Protein AF-A0A7V9PGK8-F1 (afdb_monomer_lite)

Structure (mmCIF, N/CA/C/O backbone):
data_AF-A0A7V9PGK8-F1
#
_entry.id   AF-A0A7V9PGK8-F1
#
loop_
_atom_site.group_PDB
_atom_site.id
_atom_site.type_symbol
_atom_site.label_atom_id
_atom_site.label_alt_id
_atom_site.label_comp_id
_atom_site.label_asym_id
_atom_site.label_entity_id
_atom_site.label_seq_id
_atom_site.pdbx_PDB_ins_code
_atom_site.Cartn_x
_atom_site.Cartn_y
_atom_site.Cartn_z
_atom_site.occupancy
_atom_site.B_iso_or_equiv
_atom_site.auth_seq_id
_atom_site.auth_comp_id
_atom_site.auth_asym_id
_atom_site.auth_atom_id
_atom_site.pdbx_PDB_model_num
ATOM 1 N N . MET A 1 1 ? -28.948 2.113 -1.796 1.00 37.31 1 MET A N 1
ATOM 2 C CA . MET A 1 1 ? -28.670 3.078 -0.707 1.00 37.31 1 MET A CA 1
ATOM 3 C C . MET A 1 1 ? -27.567 4.020 -1.170 1.00 37.31 1 MET A C 1
ATOM 5 O O . MET A 1 1 ? -26.647 3.518 -1.810 1.00 37.31 1 MET A O 1
ATOM 9 N N . PRO A 1 2 ? -27.628 5.336 -0.908 1.00 39.38 2 PRO A N 1
ATOM 10 C CA . PRO A 1 2 ? -26.514 6.219 -1.234 1.00 39.38 2 PRO A CA 1
ATOM 11 C C . PRO A 1 2 ? -25.302 5.833 -0.379 1.00 39.38 2 PRO A C 1
ATOM 13 O O . PRO A 1 2 ? -25.448 5.559 0.813 1.00 39.38 2 PRO A O 1
ATOM 16 N N . ALA A 1 3 ? -24.113 5.782 -0.980 1.00 44.94 3 ALA A N 1
ATOM 17 C CA . ALA A 1 3 ? -22.879 5.541 -0.242 1.00 44.94 3 ALA A CA 1
ATOM 18 C C . ALA A 1 3 ? -22.703 6.639 0.819 1.00 44.94 3 ALA A C 1
ATOM 20 O O . ALA A 1 3 ? -22.739 7.831 0.504 1.00 44.94 3 ALA A O 1
ATOM 21 N N . SER A 1 4 ? -22.537 6.256 2.086 1.00 47.28 4 SER A N 1
ATOM 22 C CA . SER A 1 4 ? -22.242 7.214 3.150 1.00 47.28 4 SER A CA 1
ATOM 23 C C . SER A 1 4 ? -20.932 7.935 2.825 1.00 47.28 4 SER A C 1
ATOM 25 O O . SER A 1 4 ? -19.897 7.281 2.678 1.00 47.28 4 SER A O 1
ATOM 27 N N . LYS A 1 5 ? -20.956 9.268 2.723 1.00 67.19 5 LYS A N 1
ATOM 28 C CA . LYS A 1 5 ? -19.746 10.080 2.528 1.00 67.19 5 LYS A CA 1
ATOM 29 C C . LYS A 1 5 ? -18.815 9.892 3.733 1.00 67.19 5 LYS A C 1
ATOM 31 O O . LYS A 1 5 ? -19.133 10.326 4.840 1.00 67.19 5 LYS A O 1
ATOM 36 N N . GLY A 1 6 ? -17.688 9.214 3.529 1.00 66.50 6 GLY A N 1
ATOM 37 C CA . GLY A 1 6 ? -16.659 9.024 4.550 1.00 66.50 6 GLY A CA 1
ATOM 38 C C . GLY A 1 6 ? -15.739 10.240 4.645 1.00 66.50 6 GLY A C 1
ATOM 39 O O . GLY A 1 6 ? -15.362 10.812 3.631 1.00 66.50 6 GLY A O 1
ATOM 40 N N . MET A 1 7 ? -15.361 10.629 5.862 1.00 72.56 7 MET A N 1
ATOM 41 C CA . MET A 1 7 ? -14.268 11.572 6.111 1.00 72.56 7 MET A CA 1
ATOM 42 C C . MET A 1 7 ? -13.145 10.889 6.873 1.00 72.56 7 MET A C 1
ATOM 44 O O . MET A 1 7 ? -13.388 10.145 7.835 1.00 72.56 7 MET A O 1
ATOM 48 N N . ALA A 1 8 ? -11.934 11.146 6.400 1.00 65.62 8 ALA A N 1
ATOM 49 C CA . ALA A 1 8 ? -10.686 10.676 6.961 1.00 65.62 8 ALA A CA 1
ATOM 50 C C . ALA A 1 8 ? -9.908 11.867 7.511 1.00 65.62 8 ALA A C 1
ATOM 52 O O . ALA A 1 8 ? -9.959 12.948 6.929 1.00 65.62 8 ALA A O 1
ATOM 53 N N . MET A 1 9 ? -9.151 11.641 8.578 1.00 68.62 9 MET A N 1
ATOM 54 C CA . MET A 1 9 ? -8.019 12.496 8.905 1.00 68.62 9 MET A CA 1
ATOM 55 C C . MET A 1 9 ? -6.743 11.729 8.598 1.00 68.62 9 MET A C 1
ATOM 57 O O . MET A 1 9 ? -6.623 10.548 8.936 1.00 68.62 9 MET A O 1
ATOM 61 N N . PHE A 1 10 ? -5.804 12.411 7.955 1.00 62.53 10 PHE A N 1
ATOM 62 C CA . PHE A 1 10 ? -4.450 11.930 7.787 1.00 62.53 10 PHE A CA 1
ATOM 63 C C . PHE A 1 10 ? -3.566 12.606 8.835 1.00 62.53 10 PHE A C 1
ATOM 65 O O . PHE A 1 10 ? -3.340 13.809 8.765 1.00 62.53 10 PHE A O 1
ATOM 72 N N . GLU A 1 11 ? -3.061 11.837 9.793 1.00 58.53 11 GLU A N 1
ATOM 73 C CA . GLU A 1 11 ? -2.045 12.312 10.729 1.00 58.53 11 GLU A CA 1
ATOM 74 C C . GLU A 1 11 ? -0.979 11.225 10.835 1.00 58.53 11 GLU A C 1
ATOM 76 O O . GLU A 1 11 ? -1.265 10.076 11.195 1.00 58.53 11 GLU A O 1
ATOM 81 N N . CYS A 1 12 ? 0.244 11.563 10.426 1.00 49.41 12 CYS A N 1
ATOM 82 C CA . CYS A 1 12 ? 1.353 10.620 10.400 1.00 49.41 12 CYS A CA 1
ATOM 83 C C . CYS A 1 12 ? 1.591 10.073 11.814 1.00 49.41 12 CYS A C 1
ATOM 85 O O . CYS A 1 12 ? 1.761 10.839 12.756 1.00 49.41 12 CYS A O 1
ATOM 87 N N . GLY A 1 13 ? 1.578 8.747 11.971 1.00 55.12 13 GLY A N 1
ATOM 88 C CA . GLY A 1 13 ? 1.798 8.123 13.278 1.00 55.12 13 GLY A CA 1
ATOM 89 C C . GLY A 1 13 ? 0.626 8.239 14.258 1.00 55.12 13 GLY A C 1
ATOM 90 O O . GLY A 1 13 ? 0.827 7.975 15.438 1.00 55.12 13 GLY A O 1
ATOM 91 N N . SER A 1 14 ? -0.581 8.567 13.781 1.00 65.94 14 SER A N 1
ATOM 92 C CA . SER A 1 14 ? -1.772 8.778 14.615 1.00 65.94 14 SER A CA 1
ATOM 93 C C . SER A 1 14 ? -1.951 7.715 15.708 1.00 65.94 14 SER A C 1
ATOM 95 O O . SER A 1 14 ? -1.854 6.502 15.485 1.00 65.94 14 SER A O 1
ATOM 97 N N . SER A 1 15 ? -2.216 8.191 16.915 1.00 81.19 15 SER A N 1
ATOM 98 C CA . SER A 1 15 ? -2.693 7.431 18.066 1.00 81.19 15 SER A CA 1
ATOM 99 C C . SER A 1 15 ? -4.195 7.667 18.255 1.00 81.19 15 SER A C 1
ATOM 101 O O . SER A 1 15 ? -4.770 8.597 17.688 1.00 81.19 15 SER A O 1
ATOM 103 N N . MET A 1 16 ? -4.864 6.843 19.066 1.00 87.31 16 MET A N 1
ATOM 104 C CA . MET A 1 16 ? -6.288 7.064 19.350 1.00 87.31 16 MET A CA 1
ATOM 105 C C . MET A 1 16 ? -6.551 8.363 20.128 1.00 87.31 16 MET A C 1
ATOM 107 O O . MET A 1 16 ? -7.645 8.907 20.007 1.00 87.31 16 MET A O 1
ATOM 111 N N . SER A 1 17 ? -5.571 8.892 20.871 1.00 88.38 17 SER A N 1
ATOM 112 C CA . SER A 1 17 ? -5.711 10.196 21.531 1.00 88.38 17 SER A CA 1
ATOM 113 C C . SER A 1 17 ? -5.694 11.343 20.522 1.00 88.38 17 SER A C 1
ATOM 115 O O . SER A 1 17 ? -6.547 12.218 20.595 1.00 88.38 17 SER A O 1
ATOM 117 N N . GLN A 1 18 ? -4.810 11.300 19.524 1.00 87.31 18 GLN A N 1
ATOM 118 C CA . GLN A 1 18 ? -4.801 12.267 18.418 1.00 87.31 18 GLN A CA 1
ATOM 119 C C . GLN A 1 18 ? -6.101 12.225 17.606 1.00 87.31 18 GLN A C 1
ATOM 121 O O . GLN A 1 18 ? -6.703 13.261 17.328 1.00 87.31 18 GLN A O 1
ATOM 126 N N . VAL A 1 19 ? -6.595 11.017 17.306 1.00 88.31 19 VAL A N 1
ATOM 127 C CA . VAL A 1 19 ? -7.904 10.828 16.661 1.00 88.31 19 VAL A CA 1
ATOM 128 C C . VAL A 1 19 ? -9.022 11.455 17.499 1.00 88.31 19 VAL A C 1
ATOM 130 O O . VAL A 1 19 ? -9.868 12.148 16.942 1.00 88.31 19 VAL A O 1
ATOM 133 N N . ALA A 1 20 ? -9.022 11.261 18.821 1.00 89.94 20 ALA A N 1
ATOM 134 C CA . ALA A 1 20 ? -10.025 11.849 19.709 1.00 89.94 20 ALA A CA 1
ATOM 135 C C . ALA A 1 20 ? -9.960 13.387 19.734 1.00 89.94 20 ALA A C 1
ATOM 137 O O . ALA A 1 20 ? -10.999 14.035 19.616 1.00 89.94 20 ALA A O 1
ATOM 138 N N . SER A 1 21 ? -8.760 13.972 19.811 1.00 90.38 21 SER A N 1
ATOM 139 C CA . SER A 1 21 ? -8.568 15.429 19.757 1.00 90.38 21 SER A CA 1
ATOM 140 C C . SER A 1 21 ? -9.100 16.027 18.455 1.00 90.38 21 SER A C 1
ATOM 142 O O . SER A 1 21 ? -9.787 17.049 18.466 1.00 90.38 21 SER A O 1
ATOM 144 N N . ALA A 1 22 ? -8.844 15.368 17.325 1.00 89.12 22 ALA A N 1
ATOM 145 C CA . ALA A 1 22 ? -9.369 15.802 16.038 1.00 89.12 22 ALA A CA 1
ATOM 146 C C . ALA A 1 22 ? -10.892 15.669 15.939 1.00 89.12 22 ALA A C 1
ATOM 148 O O . ALA A 1 22 ? -11.554 16.562 15.419 1.00 89.12 22 ALA A O 1
ATOM 149 N N . GLU A 1 23 ? -11.469 14.580 16.451 1.00 91.31 23 GLU A N 1
ATOM 150 C CA . GLU A 1 23 ? -12.924 14.397 16.493 1.00 91.31 23 GLU 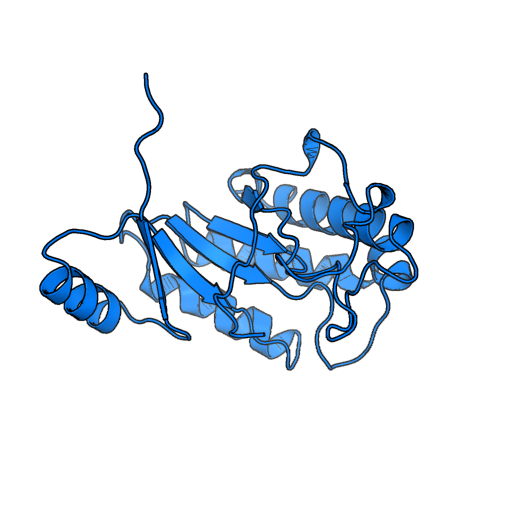A CA 1
ATOM 151 C C . GLU A 1 23 ? -13.613 15.455 17.361 1.00 91.31 23 GLU A C 1
ATOM 153 O O . GLU A 1 23 ? -14.681 15.942 16.984 1.00 91.31 23 GLU A O 1
ATOM 158 N N . GLN A 1 24 ? -12.989 15.848 18.476 1.00 93.50 24 GLN A N 1
ATOM 159 C CA . GLN A 1 24 ? -13.465 16.936 19.329 1.00 93.50 24 GLN A CA 1
ATOM 160 C C . GLN A 1 24 ? -13.444 18.274 18.587 1.00 93.50 24 GLN A C 1
ATOM 162 O O . GLN A 1 24 ? -14.449 18.979 18.584 1.00 93.50 24 GLN A O 1
ATOM 167 N N . PHE A 1 25 ? -12.333 18.601 17.922 1.00 91.38 25 PHE A N 1
ATOM 168 C CA . PHE A 1 25 ? -12.221 19.822 17.122 1.00 91.38 25 PHE A CA 1
ATOM 169 C C . PHE A 1 25 ? -13.253 19.867 15.985 1.00 91.38 25 PHE A C 1
ATOM 171 O O . PHE A 1 25 ? -13.909 20.882 15.773 1.00 91.38 25 PHE A O 1
ATOM 178 N N . LEU A 1 26 ? -13.433 18.753 15.272 1.00 91.06 26 LEU A N 1
ATOM 179 C CA . LEU A 1 26 ? -14.354 18.650 14.137 1.00 91.06 26 LEU A CA 1
ATOM 180 C C . LEU A 1 26 ? -15.828 18.529 14.553 1.00 91.06 26 LEU A C 1
ATOM 182 O O . LEU A 1 26 ? -16.703 18.541 13.685 1.00 91.06 26 LEU A O 1
ATOM 186 N N . GLY A 1 27 ? -16.111 18.326 15.844 1.00 93.25 27 GLY A N 1
ATOM 187 C CA . GLY A 1 27 ? -17.456 18.061 16.359 1.00 93.25 27 GLY A CA 1
ATOM 188 C C . GLY A 1 27 ? -18.094 16.788 15.792 1.00 93.25 27 GLY A C 1
ATOM 189 O O . GLY A 1 27 ? -19.316 16.639 15.823 1.00 93.25 27 GLY A O 1
ATOM 190 N N . ARG A 1 28 ? -17.298 15.871 15.221 1.00 90.25 28 ARG A N 1
ATOM 191 C CA . ARG A 1 28 ? -17.807 14.640 14.609 1.00 90.25 28 ARG A CA 1
ATOM 192 C C . ARG A 1 28 ? -16.787 13.516 14.593 1.00 90.25 28 ARG A C 1
ATOM 194 O O . ARG A 1 28 ? -15.591 13.716 14.416 1.00 90.25 28 ARG A O 1
ATOM 201 N N . ARG A 1 29 ? -17.322 12.301 14.672 1.00 88.88 29 ARG A N 1
ATOM 202 C CA . ARG A 1 29 ? -16.574 11.047 14.632 1.00 88.88 29 ARG A CA 1
ATOM 203 C C . ARG A 1 29 ? -15.984 10.814 13.227 1.00 88.88 29 ARG A C 1
ATOM 205 O O . ARG A 1 29 ? -16.717 10.859 12.237 1.00 88.88 29 ARG A O 1
ATOM 212 N N . LEU A 1 30 ? -14.685 10.531 13.121 1.00 89.50 30 LEU A N 1
ATOM 213 C CA . LEU A 1 30 ? -14.029 10.214 11.849 1.00 89.50 30 LEU A CA 1
ATOM 214 C C . LEU A 1 30 ? -14.507 8.853 11.340 1.00 89.50 30 LEU A C 1
ATOM 216 O O . LEU A 1 30 ? -14.862 7.973 12.107 1.00 89.50 30 LEU A O 1
ATOM 220 N N . SER A 1 31 ? -14.539 8.628 10.034 1.00 90.06 31 SER A N 1
ATOM 221 C CA . SER A 1 31 ? -14.853 7.287 9.499 1.00 90.06 31 SER A CA 1
ATOM 222 C C . SER A 1 31 ? -13.588 6.495 9.176 1.00 90.06 31 SER A C 1
ATOM 224 O O . SER A 1 31 ? -13.579 5.266 9.261 1.00 90.06 31 SER A O 1
ATOM 226 N N . HIS A 1 32 ? -12.513 7.217 8.865 1.00 90.62 32 HIS A N 1
ATOM 227 C CA . HIS A 1 32 ? -11.239 6.665 8.447 1.00 90.62 32 HIS A CA 1
ATOM 228 C C . HIS A 1 32 ? -10.085 7.296 9.235 1.00 90.62 32 HIS A C 1
ATOM 230 O O . HIS A 1 32 ? -10.160 8.465 9.617 1.00 90.62 32 HIS A O 1
ATOM 236 N N . ILE A 1 33 ? -9.016 6.528 9.429 1.00 91.56 33 ILE A N 1
ATOM 237 C CA . ILE A 1 33 ? -7.729 6.985 9.970 1.00 91.56 33 ILE A CA 1
ATOM 238 C C . ILE A 1 33 ? -6.679 6.773 8.879 1.00 91.56 33 ILE A C 1
ATOM 240 O O . ILE A 1 33 ? -6.612 5.689 8.299 1.00 91.56 33 ILE A O 1
ATOM 244 N N . GLY A 1 34 ? -5.897 7.805 8.575 1.00 90.88 34 GLY A N 1
ATOM 245 C CA . GLY A 1 34 ? -4.855 7.770 7.552 1.00 90.88 34 GLY A CA 1
ATOM 246 C C . GLY A 1 34 ? -3.445 7.626 8.127 1.00 90.88 34 GLY A C 1
ATOM 247 O O . GLY A 1 34 ? -3.127 8.251 9.135 1.00 90.88 34 GLY A O 1
ATOM 248 N N . GLY A 1 35 ? -2.583 6.863 7.449 1.00 92.06 35 GLY A N 1
ATOM 249 C CA . GLY A 1 35 ? -1.159 6.740 7.787 1.00 92.06 35 GLY A CA 1
ATOM 250 C C . GLY A 1 35 ? -0.280 6.289 6.613 1.00 92.06 35 GLY A C 1
ATOM 251 O O . GLY A 1 35 ? -0.762 6.096 5.495 1.00 92.06 35 GLY A O 1
ATOM 252 N N . PHE A 1 36 ? 1.021 6.127 6.862 1.00 94.19 36 PHE A N 1
ATOM 253 C CA . PHE A 1 36 ? 1.978 5.538 5.919 1.00 94.19 36 PHE A CA 1
ATOM 254 C C . PHE A 1 36 ? 2.759 4.420 6.599 1.00 94.19 36 PHE A C 1
ATOM 256 O O . PHE A 1 36 ? 3.111 4.523 7.777 1.00 94.19 36 PHE A O 1
ATOM 263 N N . PHE A 1 37 ? 3.070 3.378 5.837 1.00 96.00 37 PHE A N 1
ATOM 264 C CA . PHE A 1 37 ? 4.185 2.507 6.171 1.00 96.00 37 PHE A CA 1
ATOM 265 C C . PHE A 1 37 ? 5.511 3.222 5.862 1.00 96.00 37 PHE A C 1
ATOM 267 O O . PHE A 1 37 ? 5.588 3.963 4.875 1.00 96.00 37 PHE A O 1
ATOM 274 N N . PRO A 1 38 ? 6.561 3.019 6.679 1.00 95.44 38 PRO A N 1
ATOM 275 C CA . PRO A 1 38 ? 7.873 3.597 6.426 1.00 95.44 38 PRO A CA 1
ATOM 276 C C . PRO A 1 38 ? 8.455 3.146 5.086 1.00 95.44 38 PRO A C 1
ATOM 278 O O . PRO A 1 38 ? 8.306 1.996 4.685 1.00 95.44 38 PRO A O 1
ATOM 281 N N . GLN A 1 39 ? 9.193 4.038 4.429 1.00 95.19 39 GLN A N 1
ATOM 282 C CA . GLN A 1 39 ? 9.949 3.702 3.218 1.00 95.19 39 GLN A CA 1
ATOM 283 C C . GLN A 1 39 ? 11.365 3.206 3.530 1.00 95.19 39 GLN A C 1
ATOM 285 O O . GLN A 1 39 ? 12.066 2.797 2.620 1.00 95.19 39 GLN A O 1
ATOM 290 N N . ALA A 1 40 ? 11.815 3.256 4.787 1.00 95.94 40 ALA A N 1
ATOM 291 C CA . ALA A 1 40 ? 13.215 3.016 5.140 1.00 95.94 40 ALA A CA 1
ATOM 292 C C . ALA A 1 40 ? 13.687 1.585 4.826 1.00 95.94 40 ALA A C 1
ATOM 294 O O . ALA A 1 40 ? 14.715 1.405 4.180 1.00 95.94 40 ALA A O 1
ATOM 295 N N . SER A 1 41 ? 12.935 0.576 5.266 1.00 97.56 41 SER A N 1
ATOM 296 C CA . SER A 1 41 ? 13.284 -0.840 5.125 1.00 97.56 41 SER A CA 1
ATOM 297 C C . SER A 1 41 ? 12.051 -1.725 5.299 1.00 97.56 41 SER A C 1
ATOM 299 O O . SER A 1 41 ? 11.054 -1.304 5.894 1.00 97.56 41 SER A O 1
ATOM 301 N N . TRP A 1 42 ? 12.133 -2.985 4.864 1.00 97.81 42 TRP A N 1
ATOM 302 C CA . TRP A 1 42 ? 11.090 -3.974 5.157 1.00 97.81 42 TRP A CA 1
ATOM 303 C C . TRP A 1 42 ? 10.909 -4.196 6.661 1.00 97.81 42 TRP A C 1
ATOM 305 O O . TRP A 1 42 ? 9.780 -4.294 7.130 1.00 97.81 42 TRP A O 1
ATOM 315 N N . SER A 1 43 ? 11.989 -4.190 7.450 1.00 98.12 43 SER A N 1
ATOM 316 C CA . SER A 1 43 ? 11.885 -4.320 8.911 1.00 98.12 43 SER A CA 1
ATOM 317 C C . SER A 1 43 ? 11.031 -3.212 9.538 1.00 98.12 43 SER A C 1
ATOM 319 O O . SER A 1 43 ? 10.168 -3.512 10.364 1.00 98.12 43 SER A O 1
ATOM 321 N N . ALA A 1 44 ? 11.197 -1.963 9.092 1.00 97.56 44 ALA A N 1
ATOM 322 C CA . ALA A 1 44 ? 10.402 -0.828 9.556 1.00 97.56 44 ALA A CA 1
ATOM 323 C C . ALA A 1 44 ? 8.934 -0.917 9.099 1.00 97.56 44 ALA A C 1
ATOM 325 O O . ALA A 1 44 ? 8.026 -0.568 9.856 1.00 97.56 44 ALA A O 1
ATOM 326 N N . VAL A 1 45 ? 8.680 -1.420 7.884 1.00 98.12 45 VAL A N 1
ATOM 327 C CA . VAL A 1 45 ? 7.320 -1.737 7.410 1.00 98.12 45 VAL A CA 1
ATOM 328 C C . VAL A 1 45 ? 6.653 -2.745 8.347 1.00 98.12 45 VAL A C 1
ATOM 330 O O . VAL A 1 45 ? 5.546 -2.496 8.825 1.00 98.12 45 VAL A O 1
ATOM 333 N N . HIS A 1 46 ? 7.334 -3.851 8.644 1.00 98.44 46 HIS A N 1
ATOM 334 C CA . HIS A 1 46 ? 6.808 -4.926 9.482 1.00 98.44 46 HIS A CA 1
ATOM 335 C C . HIS A 1 46 ? 6.546 -4.481 10.923 1.00 98.44 46 HIS A C 1
ATOM 337 O O . HIS A 1 46 ? 5.517 -4.800 11.522 1.00 98.44 46 HIS A O 1
ATOM 343 N N . GLU A 1 47 ? 7.447 -3.680 11.487 1.00 97.56 47 GLU A N 1
ATOM 344 C CA . GLU A 1 47 ? 7.246 -3.067 12.799 1.00 97.56 47 GLU A CA 1
ATOM 345 C C . GLU A 1 47 ? 6.025 -2.142 12.820 1.00 97.56 47 GLU A C 1
ATOM 347 O O . GLU A 1 47 ? 5.160 -2.265 13.693 1.00 97.56 47 GLU A O 1
ATOM 352 N N . SER A 1 48 ? 5.894 -1.283 11.808 1.00 96.00 48 SER A N 1
ATOM 353 C CA . SER A 1 48 ? 4.744 -0.392 11.658 1.00 96.00 48 SER A CA 1
ATOM 354 C C . SER A 1 48 ? 3.421 -1.161 11.517 1.00 96.00 48 SER A C 1
ATOM 356 O O . SER A 1 48 ? 2.419 -0.771 12.123 1.00 96.00 48 SER A O 1
ATOM 358 N N . ALA A 1 49 ? 3.420 -2.290 10.796 1.00 97.06 49 ALA A N 1
ATOM 359 C CA . ALA A 1 49 ? 2.255 -3.161 10.627 1.00 97.06 49 ALA A CA 1
ATOM 360 C C . ALA A 1 49 ? 1.780 -3.783 11.943 1.00 97.06 49 ALA A C 1
ATOM 362 O O . ALA A 1 49 ? 0.591 -3.709 12.261 1.00 97.06 49 ALA A O 1
ATOM 363 N N . ARG A 1 50 ? 2.694 -4.310 12.765 1.00 97.00 50 ARG A N 1
ATOM 364 C CA . ARG A 1 50 ? 2.356 -4.811 14.112 1.00 97.00 50 ARG A CA 1
ATOM 365 C C . ARG A 1 50 ? 1.782 -3.704 15.005 1.00 97.00 50 ARG A C 1
ATOM 367 O O . ARG A 1 50 ? 0.843 -3.934 15.775 1.00 97.00 50 ARG A O 1
ATOM 374 N N . GLY A 1 51 ? 2.282 -2.479 14.841 1.00 94.69 51 GLY A N 1
ATOM 375 C CA . GLY A 1 51 ? 1.791 -1.289 15.532 1.00 94.69 51 GLY A CA 1
ATOM 376 C C . GLY A 1 51 ? 0.349 -0.892 15.194 1.00 94.69 51 GLY A C 1
ATOM 377 O O . GLY A 1 51 ? -0.236 -0.100 15.935 1.00 94.69 51 GLY A O 1
ATOM 378 N N . LEU A 1 52 ? -0.265 -1.422 14.126 1.00 94.94 52 LEU A N 1
ATOM 379 C CA . LEU A 1 52 ? -1.672 -1.148 13.784 1.00 94.94 52 LEU A CA 1
ATOM 380 C C . LEU A 1 52 ? -2.661 -1.682 14.831 1.00 94.94 52 LEU A C 1
ATOM 382 O O . LEU A 1 52 ? -3.807 -1.237 14.875 1.00 94.94 52 LEU A O 1
ATOM 386 N N . SER A 1 53 ? -2.218 -2.584 15.712 1.00 94.81 53 SER A N 1
ATOM 387 C CA . SER A 1 53 ? -3.014 -3.122 16.824 1.00 94.81 53 SER A CA 1
ATOM 388 C C . SER A 1 53 ? -3.567 -2.042 17.759 1.00 94.81 53 SER A C 1
ATOM 390 O O . SER A 1 53 ? -4.628 -2.235 18.349 1.00 94.81 53 SER A O 1
ATOM 392 N N . ARG A 1 54 ? -2.939 -0.860 17.810 1.00 92.06 54 ARG A N 1
ATOM 393 C CA . ARG A 1 54 ? -3.451 0.316 18.534 1.00 92.06 54 ARG A CA 1
ATOM 394 C C . ARG A 1 54 ? -4.817 0.816 18.048 1.00 92.06 54 ARG A C 1
ATOM 396 O O . ARG A 1 54 ? -5.489 1.545 18.768 1.00 92.06 54 ARG A O 1
ATOM 403 N N . PHE A 1 55 ? -5.227 0.440 16.836 1.00 92.19 55 PHE A N 1
ATOM 404 C CA . PHE A 1 55 ? -6.530 0.785 16.260 1.00 92.19 55 PHE A CA 1
ATOM 405 C C . PHE A 1 55 ? -7.533 -0.368 16.289 1.00 92.19 55 PHE A C 1
ATOM 407 O O . PHE A 1 55 ? -8.637 -0.240 15.741 1.00 92.19 55 PHE A O 1
ATOM 414 N N . ARG A 1 56 ? -7.164 -1.502 16.893 1.00 91.94 56 ARG A N 1
ATOM 415 C CA . ARG A 1 56 ? -8.046 -2.659 17.031 1.00 91.94 56 ARG A CA 1
ATOM 416 C C . ARG A 1 56 ? -9.348 -2.227 17.707 1.00 91.94 56 ARG A C 1
ATOM 418 O O . ARG A 1 56 ? -9.339 -1.457 18.661 1.00 91.94 56 ARG A O 1
ATOM 425 N N . ASN A 1 57 ? -10.475 -2.709 17.186 1.00 89.62 57 ASN A N 1
ATOM 426 C CA . ASN A 1 57 ? -11.826 -2.400 17.676 1.00 89.62 57 ASN A CA 1
ATOM 427 C C . ASN A 1 57 ? -12.229 -0.911 17.633 1.00 89.62 57 ASN A C 1
ATOM 429 O O . ASN A 1 57 ? -13.279 -0.550 18.154 1.00 89.62 57 ASN A O 1
ATOM 433 N N . SER A 1 58 ? -11.471 -0.042 16.952 1.00 90.00 58 SER A N 1
ATOM 434 C CA . SER A 1 58 ? -11.844 1.374 16.788 1.00 90.00 58 SER A CA 1
ATOM 435 C C . SER A 1 58 ? -13.135 1.579 15.982 1.00 90.00 58 SER A C 1
ATOM 437 O O . SER A 1 58 ? -13.751 2.644 16.053 1.00 90.00 58 SER A O 1
ATOM 439 N N . GLY A 1 59 ? -13.541 0.585 15.180 1.00 89.38 59 GLY A N 1
ATOM 440 C CA . GLY A 1 59 ? -14.655 0.681 14.231 1.00 89.38 59 GLY A CA 1
ATOM 441 C C . GLY A 1 59 ? -14.354 1.551 13.001 1.00 89.38 59 GLY A C 1
ATOM 442 O O . GLY A 1 59 ? -15.259 1.822 12.209 1.00 89.38 59 GLY A O 1
ATOM 443 N N . ARG A 1 60 ? -13.102 1.997 12.839 1.00 90.19 60 ARG A N 1
ATOM 444 C CA . ARG A 1 60 ? -12.623 2.844 11.738 1.00 90.19 60 ARG A CA 1
ATOM 445 C C . ARG A 1 60 ? -12.101 2.010 10.578 1.00 90.19 60 ARG A C 1
ATOM 447 O O . ARG A 1 60 ? -11.666 0.877 10.770 1.00 90.19 60 ARG A O 1
ATOM 454 N N . THR A 1 61 ? -12.092 2.607 9.393 1.00 93.44 61 THR A N 1
ATOM 455 C CA . THR A 1 61 ? -11.311 2.104 8.260 1.00 93.44 61 THR A CA 1
ATOM 456 C C . THR A 1 61 ? -9.916 2.727 8.279 1.00 93.44 61 THR A C 1
ATOM 458 O O . THR A 1 61 ? -9.772 3.942 8.369 1.00 93.44 61 THR A O 1
ATOM 461 N N . LEU A 1 62 ? -8.876 1.911 8.189 1.00 94.62 62 LEU A N 1
ATOM 462 C CA . LEU A 1 62 ? -7.495 2.365 8.073 1.00 94.62 62 LEU A CA 1
ATOM 463 C C . LEU A 1 62 ? -7.158 2.581 6.595 1.00 94.62 62 LEU A C 1
ATOM 465 O O . LEU A 1 62 ? -7.335 1.668 5.797 1.00 94.62 62 LEU A O 1
ATOM 469 N N . SER A 1 63 ? -6.681 3.771 6.229 1.00 94.25 63 SER A N 1
ATOM 470 C CA . SER A 1 63 ? -6.187 4.103 4.886 1.00 94.25 63 SER A CA 1
ATOM 471 C C . SER A 1 63 ? -4.681 4.351 4.938 1.00 94.25 63 SER A C 1
ATOM 473 O O . SER A 1 63 ? -4.221 5.414 5.357 1.00 94.25 63 SER A O 1
ATOM 475 N N . TRP A 1 64 ? -3.895 3.349 4.560 1.00 95.31 64 TRP A N 1
ATOM 476 C CA . TRP A 1 64 ? -2.442 3.352 4.732 1.00 95.31 64 TRP A CA 1
ATOM 477 C C . TRP A 1 64 ? -1.724 3.399 3.391 1.00 95.31 64 TRP A C 1
ATOM 479 O O . TRP A 1 64 ? -1.951 2.553 2.529 1.00 95.31 64 TRP A O 1
ATOM 489 N N . GLY A 1 65 ? -0.837 4.374 3.211 1.00 96.31 65 GLY A N 1
ATOM 490 C CA . GLY A 1 65 ? 0.077 4.379 2.074 1.00 96.31 65 GLY A CA 1
ATOM 491 C C . GLY A 1 65 ? 1.136 3.298 2.244 1.00 96.31 65 GLY A C 1
ATOM 492 O O . GLY A 1 65 ? 1.794 3.240 3.282 1.00 96.31 65 GLY A O 1
ATOM 493 N N . MET A 1 66 ? 1.287 2.443 1.234 1.00 97.81 66 MET A N 1
ATOM 494 C CA . MET A 1 66 ? 2.286 1.375 1.214 1.00 97.81 66 MET A CA 1
ATOM 495 C C . MET A 1 66 ? 3.247 1.602 0.049 1.00 97.81 66 MET A C 1
ATOM 497 O O . MET A 1 66 ? 2.792 1.603 -1.100 1.00 97.81 66 MET A O 1
ATOM 501 N N . PRO A 1 67 ? 4.556 1.784 0.297 1.00 97.69 67 PRO A N 1
ATOM 502 C CA . PRO A 1 67 ? 5.520 1.842 -0.791 1.00 97.69 67 PRO A CA 1
ATOM 503 C C . PRO A 1 67 ? 5.545 0.501 -1.538 1.00 97.69 67 PRO A C 1
ATOM 505 O O . PRO A 1 67 ? 5.447 -0.562 -0.925 1.00 97.69 67 PRO A O 1
ATOM 508 N N . MET A 1 68 ? 5.692 0.511 -2.866 1.00 98.19 68 MET A N 1
ATOM 509 C CA . MET A 1 68 ? 5.955 -0.751 -3.585 1.00 98.19 68 MET A CA 1
ATOM 510 C C . MET A 1 68 ? 7.405 -1.218 -3.402 1.00 98.19 68 MET A C 1
ATOM 512 O O . MET A 1 68 ? 7.719 -2.392 -3.557 1.00 98.19 68 MET A O 1
ATOM 516 N N . LEU A 1 69 ? 8.300 -0.279 -3.101 1.00 97.88 69 LEU A N 1
ATOM 517 C CA . LEU A 1 69 ? 9.723 -0.504 -2.895 1.00 97.88 69 LEU A CA 1
ATOM 518 C C . LEU A 1 69 ? 10.174 0.367 -1.727 1.00 97.88 69 LEU A C 1
ATOM 520 O O . LEU A 1 69 ? 9.894 1.565 -1.713 1.00 97.88 69 LEU A O 1
ATOM 524 N N . VAL A 1 70 ? 10.873 -0.232 -0.770 1.00 96.94 70 VAL A N 1
ATOM 525 C CA . VAL A 1 70 ? 11.549 0.500 0.307 1.00 96.94 70 VAL A CA 1
ATOM 526 C C . VAL A 1 70 ? 12.935 0.973 -0.173 1.00 96.94 70 VAL A C 1
ATOM 528 O O . VAL A 1 70 ? 13.375 0.671 -1.286 1.00 96.94 70 VAL A O 1
ATOM 531 N N . ASN A 1 71 ? 13.633 1.748 0.649 1.00 95.31 71 ASN A N 1
ATOM 532 C CA . ASN A 1 71 ? 14.900 2.393 0.307 1.00 95.31 71 ASN A CA 1
ATOM 533 C C . ASN A 1 71 ? 16.095 1.424 0.287 1.00 95.31 71 ASN A C 1
ATOM 535 O O . ASN A 1 71 ? 17.191 1.830 -0.092 1.00 95.31 71 ASN A O 1
ATOM 539 N N . ASP A 1 72 ? 15.890 0.150 0.632 1.00 88.12 72 ASP A N 1
ATOM 540 C CA . ASP A 1 72 ? 16.922 -0.895 0.625 1.00 88.12 72 ASP A CA 1
ATOM 541 C C . ASP A 1 72 ? 17.280 -1.435 -0.774 1.00 88.12 72 ASP A C 1
ATOM 543 O O . ASP A 1 72 ? 18.169 -2.277 -0.911 1.00 88.12 72 ASP A O 1
ATOM 547 N N . GLY A 1 73 ? 16.631 -0.931 -1.828 1.00 88.75 73 GLY A N 1
ATOM 548 C CA . GLY A 1 73 ? 16.972 -1.218 -3.218 1.00 88.75 73 GLY A CA 1
ATOM 549 C C . GLY A 1 73 ? 15.767 -1.653 -4.045 1.00 88.75 73 GLY A C 1
ATOM 550 O O . GLY A 1 73 ? 14.647 -1.193 -3.841 1.00 88.75 73 GLY A O 1
ATOM 551 N N . GLY A 1 74 ? 16.009 -2.492 -5.052 1.00 93.44 74 GLY A N 1
ATOM 552 C CA . GLY A 1 74 ? 14.942 -3.082 -5.857 1.00 93.44 74 GLY A CA 1
ATOM 553 C C . GLY A 1 74 ? 14.445 -2.275 -7.047 1.00 93.44 74 GLY A C 1
ATOM 554 O O . GLY A 1 74 ? 14.711 -1.080 -7.172 1.00 93.44 74 GLY A O 1
ATOM 555 N N . THR A 1 75 ? 13.701 -2.959 -7.917 1.00 97.50 75 THR A N 1
ATOM 556 C CA . THR A 1 75 ? 13.054 -2.386 -9.105 1.00 97.50 75 THR A CA 1
ATOM 557 C C . THR A 1 75 ? 11.650 -2.965 -9.304 1.00 97.50 75 THR A C 1
ATOM 559 O O . THR A 1 75 ? 11.348 -4.062 -8.824 1.00 97.50 75 THR A O 1
ATOM 562 N N . LEU A 1 76 ? 10.791 -2.254 -10.048 1.00 98.25 76 LEU A N 1
ATOM 563 C CA . LEU A 1 76 ? 9.450 -2.742 -10.394 1.00 98.25 76 LEU A CA 1
ATOM 564 C C . LEU A 1 76 ? 9.488 -4.099 -11.131 1.00 98.25 76 LEU A C 1
ATOM 566 O O . LEU A 1 76 ? 8.736 -4.984 -10.722 1.00 98.25 76 LEU A O 1
ATOM 570 N N . PRO A 1 77 ? 10.382 -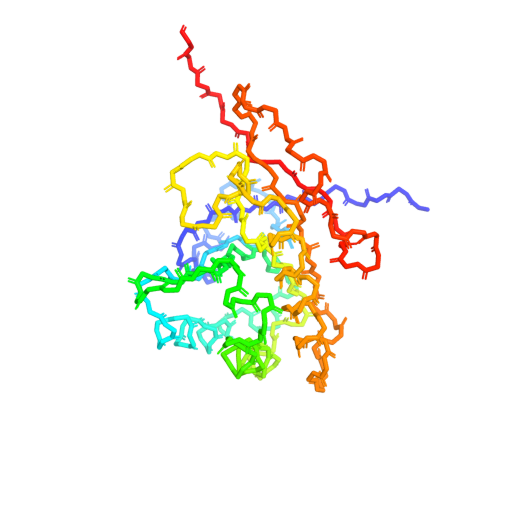4.345 -12.118 1.00 98.44 77 PRO A N 1
ATOM 571 C CA . PRO A 1 77 ? 10.486 -5.662 -12.754 1.00 98.44 77 PRO A CA 1
ATOM 572 C C . PRO A 1 77 ? 10.854 -6.798 -11.791 1.00 98.44 77 PRO A C 1
ATOM 574 O O . PRO A 1 77 ? 10.285 -7.884 -11.880 1.00 98.44 77 PRO A O 1
ATOM 577 N N . GLN A 1 78 ? 11.751 -6.557 -10.828 1.00 98.25 78 GLN A N 1
ATOM 578 C CA . GLN A 1 78 ? 12.085 -7.557 -9.803 1.00 98.25 78 GLN A CA 1
ATOM 579 C C . GLN A 1 78 ? 10.890 -7.853 -8.890 1.00 98.25 78 GLN A C 1
ATOM 581 O O . GLN A 1 78 ? 10.667 -8.994 -8.482 1.00 98.25 78 GLN A O 1
ATOM 586 N N . GLY A 1 79 ? 10.100 -6.829 -8.573 1.00 98.06 79 GLY A N 1
ATOM 587 C CA . GLY A 1 79 ? 8.842 -7.010 -7.866 1.00 98.06 79 GLY A CA 1
ATOM 588 C C . GLY A 1 79 ? 7.830 -7.820 -8.672 1.00 98.06 79 GLY A C 1
ATOM 589 O O . GLY A 1 79 ? 7.266 -8.783 -8.154 1.00 98.06 79 GLY A O 1
ATOM 590 N N . ALA A 1 80 ? 7.656 -7.503 -9.956 1.00 98.38 80 ALA A N 1
ATOM 591 C CA . ALA A 1 80 ? 6.778 -8.240 -10.864 1.00 98.38 80 ALA A CA 1
ATOM 592 C C . ALA A 1 80 ? 7.186 -9.720 -11.007 1.00 98.38 80 ALA A C 1
ATOM 594 O O . ALA A 1 80 ? 6.321 -10.597 -11.097 1.00 98.38 80 ALA A O 1
ATOM 595 N N . SER A 1 81 ? 8.487 -10.024 -10.939 1.00 98.06 81 SER A N 1
ATOM 596 C CA . SER A 1 81 ? 8.997 -11.399 -10.939 1.00 98.06 81 SER A CA 1
ATOM 597 C C . SER A 1 81 ? 8.855 -12.120 -9.589 1.00 98.06 81 SER A C 1
ATOM 599 O O . SER A 1 81 ? 9.117 -13.319 -9.518 1.00 98.06 81 SER A O 1
ATOM 601 N N . GLY A 1 82 ? 8.397 -11.439 -8.532 1.00 98.19 82 GLY A N 1
ATOM 602 C CA . GLY A 1 82 ? 8.089 -12.034 -7.226 1.00 98.19 82 GLY A CA 1
ATOM 603 C C . GLY A 1 82 ? 9.169 -11.904 -6.161 1.00 98.19 82 GLY A C 1
ATOM 604 O O . GLY A 1 82 ? 9.061 -12.544 -5.116 1.00 98.19 82 GLY A O 1
ATOM 605 N N . ARG A 1 83 ? 10.204 -11.078 -6.379 1.00 98.38 83 ARG A N 1
ATOM 606 C CA . ARG A 1 83 ? 11.325 -10.915 -5.433 1.00 98.38 83 ARG A CA 1
ATOM 607 C C . ARG A 1 83 ? 10.872 -10.567 -4.008 1.00 98.38 83 ARG A C 1
ATOM 609 O O . ARG A 1 83 ? 11.549 -10.932 -3.053 1.00 98.38 83 ARG A O 1
ATOM 616 N N . TYR A 1 84 ? 9.742 -9.873 -3.872 1.00 98.31 84 TYR A N 1
ATOM 617 C CA . TYR A 1 84 ? 9.235 -9.353 -2.599 1.00 98.31 84 TYR A CA 1
ATOM 618 C C . TYR A 1 84 ? 7.996 -10.092 -2.074 1.00 98.31 84 TYR A C 1
ATOM 620 O O . TYR A 1 84 ? 7.383 -9.641 -1.109 1.00 98.31 84 TYR A O 1
ATOM 628 N N . ASP A 1 85 ? 7.618 -11.234 -2.660 1.00 98.81 85 ASP A N 1
ATOM 629 C CA . ASP A 1 85 ? 6.407 -11.968 -2.261 1.00 98.81 85 ASP A CA 1
ATOM 630 C C . ASP A 1 85 ? 6.423 -12.369 -0.776 1.00 98.81 85 ASP A C 1
ATOM 632 O O . ASP A 1 85 ? 5.395 -12.312 -0.103 1.00 98.81 85 ASP A O 1
ATOM 636 N N . SER A 1 86 ? 7.580 -12.756 -0.228 1.00 98.69 86 SER A N 1
ATOM 637 C CA . SER A 1 86 ? 7.705 -13.073 1.202 1.00 98.69 86 SER A CA 1
ATOM 638 C C . SER A 1 86 ? 7.398 -11.869 2.093 1.00 98.69 86 SER A C 1
ATOM 640 O O . SER A 1 86 ? 6.672 -12.021 3.074 1.00 98.69 86 SER A O 1
ATOM 642 N N . GLN A 1 87 ? 7.866 -10.681 1.707 1.00 98.69 87 GLN A N 1
ATOM 643 C CA . GLN A 1 87 ? 7.645 -9.438 2.444 1.00 98.69 87 GLN A CA 1
ATOM 644 C C . GLN A 1 87 ? 6.159 -9.066 2.452 1.00 98.69 87 GLN A C 1
ATOM 646 O O . GLN A 1 87 ? 5.572 -8.812 3.500 1.00 98.69 87 GLN A O 1
ATOM 651 N N . TYR A 1 88 ? 5.490 -9.122 1.298 1.00 98.75 88 TYR A N 1
ATOM 652 C CA . TYR A 1 88 ? 4.057 -8.821 1.229 1.00 98.75 88 TYR A CA 1
ATOM 653 C C . TYR A 1 88 ? 3.184 -9.869 1.922 1.00 98.75 88 TYR A C 1
ATOM 655 O O . TYR A 1 88 ? 2.160 -9.518 2.512 1.00 98.75 88 TYR A O 1
ATOM 663 N N . ARG A 1 89 ? 3.591 -11.144 1.906 1.00 98.88 89 ARG A N 1
ATOM 664 C CA . ARG A 1 89 ? 2.913 -12.199 2.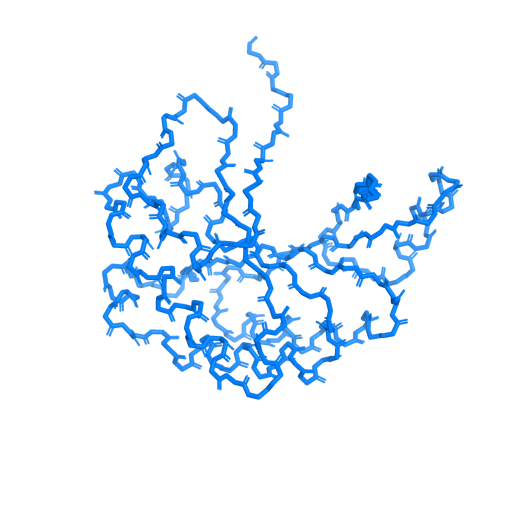669 1.00 98.88 89 ARG A CA 1
ATOM 665 C C . ARG A 1 89 ? 3.011 -11.936 4.168 1.00 98.88 89 ARG A C 1
ATOM 667 O O . ARG A 1 89 ? 1.988 -11.970 4.847 1.00 98.88 89 ARG A O 1
ATOM 674 N N . GLN A 1 90 ? 4.209 -11.630 4.664 1.00 98.81 90 GLN A N 1
ATOM 675 C CA . GLN A 1 90 ? 4.422 -11.302 6.072 1.00 98.81 90 GLN A CA 1
ATOM 676 C C . GLN A 1 90 ? 3.645 -10.042 6.476 1.00 98.81 90 GLN A C 1
ATOM 678 O O . GLN A 1 90 ? 2.954 -10.049 7.491 1.00 98.81 90 GLN A O 1
ATOM 683 N N . LEU A 1 91 ? 3.669 -8.995 5.649 1.00 98.62 91 LEU A N 1
ATOM 684 C CA . LEU A 1 91 ? 2.903 -7.773 5.891 1.00 98.62 91 LEU A CA 1
ATOM 685 C C . LEU A 1 91 ? 1.399 -8.061 6.026 1.00 98.62 91 LEU A C 1
ATOM 687 O O . LEU A 1 91 ? 0.753 -7.569 6.949 1.00 98.62 91 LEU A O 1
ATOM 691 N N . ALA A 1 92 ? 0.829 -8.876 5.135 1.00 98.50 92 ALA A N 1
ATOM 692 C CA . ALA A 1 92 ? -0.579 -9.257 5.222 1.00 98.50 92 ALA A CA 1
ATOM 693 C C . ALA A 1 92 ? -0.889 -10.054 6.501 1.00 98.50 92 ALA A C 1
ATOM 695 O O . ALA A 1 92 ? -1.895 -9.779 7.154 1.00 98.50 92 ALA A O 1
ATOM 696 N N . GLN A 1 93 ? -0.015 -10.986 6.896 1.00 98.62 93 GLN A N 1
ATOM 697 C CA . GLN A 1 93 ? -0.147 -11.729 8.156 1.00 98.62 93 GLN A CA 1
ATOM 698 C C . GLN A 1 93 ? -0.139 -10.790 9.369 1.00 98.62 93 GLN A C 1
ATOM 700 O O . GLN A 1 93 ? -0.975 -10.933 10.259 1.00 98.62 93 GLN A O 1
ATOM 705 N N . GLU A 1 94 ? 0.749 -9.796 9.389 1.00 98.56 94 GLU A N 1
ATOM 706 C CA . GLU A 1 94 ? 0.855 -8.820 10.479 1.00 98.56 94 GLU A CA 1
ATOM 707 C C . GLU A 1 94 ? -0.351 -7.878 10.543 1.00 98.56 94 GLU A C 1
ATOM 709 O O . GLU A 1 94 ? -0.863 -7.622 11.632 1.00 98.56 94 GLU A O 1
ATOM 714 N N . ILE A 1 95 ? -0.862 -7.413 9.397 1.00 97.75 95 ILE A N 1
ATOM 715 C CA . ILE A 1 95 ? -2.094 -6.608 9.321 1.00 97.75 95 ILE A CA 1
ATOM 716 C C . ILE A 1 95 ? -3.290 -7.397 9.874 1.00 97.75 95 ILE A C 1
ATOM 718 O O . ILE A 1 95 ? -4.071 -6.867 10.673 1.00 97.75 95 ILE A O 1
ATOM 722 N N . VAL A 1 96 ? -3.431 -8.666 9.477 1.00 97.00 96 VAL A N 1
ATOM 723 C CA . VAL A 1 96 ? -4.499 -9.547 9.972 1.00 97.00 96 VAL A CA 1
ATOM 724 C C . VAL A 1 96 ? -4.347 -9.771 11.478 1.00 97.00 96 VAL A C 1
ATOM 726 O O . VAL A 1 96 ? -5.302 -9.558 12.225 1.00 97.00 96 VAL A O 1
ATOM 729 N N . ALA A 1 97 ? -3.144 -10.113 11.947 1.00 97.25 97 ALA A N 1
ATOM 730 C CA . ALA A 1 97 ? -2.857 -10.336 13.364 1.00 97.25 97 ALA A CA 1
ATOM 731 C C . ALA A 1 97 ? -3.067 -9.075 14.221 1.00 97.25 97 ALA A C 1
ATOM 733 O O . ALA A 1 97 ? -3.516 -9.159 15.366 1.00 97.25 97 ALA A O 1
ATOM 734 N N . ALA A 1 98 ? -2.815 -7.884 13.674 1.00 96.06 98 ALA A N 1
ATOM 735 C CA . ALA A 1 98 ? -3.093 -6.618 14.345 1.00 96.06 98 ALA A CA 1
ATOM 736 C C . ALA A 1 98 ? -4.598 -6.403 14.602 1.00 96.06 98 ALA A C 1
ATOM 738 O O . ALA A 1 98 ? -4.967 -5.662 15.516 1.00 96.06 98 ALA A O 1
ATOM 739 N N . GLY A 1 99 ? -5.484 -7.095 13.880 1.00 92.69 99 GLY A N 1
ATOM 740 C CA . GLY A 1 99 ? -6.930 -6.886 13.959 1.00 92.69 99 GLY A CA 1
ATOM 741 C C . GLY A 1 99 ? -7.379 -5.635 13.201 1.00 92.69 99 GLY A C 1
ATOM 742 O O . GLY A 1 99 ? -8.408 -5.044 13.531 1.00 92.69 99 GLY A O 1
ATOM 743 N N . ALA A 1 100 ? -6.617 -5.224 12.183 1.00 82.44 100 ALA A N 1
ATOM 744 C CA . ALA A 1 100 ? -6.947 -4.121 11.286 1.00 82.44 100 ALA A CA 1
ATOM 745 C C . ALA A 1 100 ? -8.013 -4.551 10.255 1.00 82.44 100 ALA A C 1
ATOM 747 O O . ALA A 1 100 ? -7.791 -4.514 9.048 1.00 82.44 100 ALA A O 1
ATOM 748 N N . GLY A 1 101 ? -9.186 -4.986 10.728 1.00 69.00 101 GLY A N 1
ATOM 749 C CA . GLY A 1 101 ? -10.212 -5.650 9.907 1.00 69.00 101 GLY A CA 1
ATOM 750 C C . GLY A 1 101 ? -10.830 -4.799 8.787 1.00 69.00 101 GLY A C 1
ATOM 751 O O . GLY A 1 101 ? -11.532 -5.330 7.932 1.00 69.00 101 GLY A O 1
ATOM 752 N N . ARG A 1 102 ? -10.571 -3.486 8.764 1.00 91.00 102 ARG A N 1
ATOM 753 C CA . ARG A 1 102 ? -10.953 -2.571 7.679 1.00 91.00 102 ARG A CA 1
ATOM 754 C C . ARG A 1 102 ? -9.709 -1.858 7.165 1.00 91.00 102 ARG A C 1
ATOM 756 O O . ARG A 1 102 ? -9.455 -0.721 7.547 1.00 91.00 102 ARG A O 1
ATOM 763 N N . MET A 1 103 ? -8.921 -2.543 6.344 1.00 96.25 103 MET A N 1
ATOM 764 C CA . MET A 1 103 ? -7.655 -2.029 5.819 1.00 96.25 103 MET A CA 1
ATOM 765 C C . MET A 1 103 ? -7.776 -1.676 4.337 1.00 96.25 103 MET A C 1
ATOM 767 O O . MET A 1 103 ? -8.101 -2.529 3.512 1.00 96.25 103 MET A O 1
ATOM 771 N N . HIS A 1 104 ? -7.497 -0.420 4.007 1.00 97.00 104 HIS A N 1
ATOM 772 C CA . HIS A 1 104 ? -7.374 0.104 2.654 1.00 97.00 104 HIS A CA 1
ATOM 773 C C . HIS A 1 104 ? -5.912 0.505 2.438 1.00 97.00 104 HIS A C 1
ATOM 775 O O . HIS A 1 104 ? -5.379 1.358 3.146 1.00 97.00 104 HIS A O 1
ATOM 781 N N . ILE A 1 105 ? -5.250 -0.121 1.472 1.00 97.75 105 ILE A N 1
ATOM 782 C CA . ILE A 1 105 ? -3.856 0.143 1.130 1.00 97.75 105 ILE A CA 1
ATOM 783 C C . ILE A 1 105 ? -3.808 1.025 -0.115 1.00 97.75 105 ILE A C 1
ATOM 785 O O . ILE A 1 105 ? -4.209 0.593 -1.194 1.00 97.75 105 ILE A O 1
ATOM 789 N N . ARG A 1 106 ? -3.260 2.235 0.022 1.00 97.62 106 ARG A N 1
ATOM 790 C CA . ARG A 1 106 ? -2.858 3.092 -1.104 1.00 97.62 106 ARG A CA 1
ATOM 791 C C . ARG A 1 106 ? -1.480 2.635 -1.575 1.00 97.62 106 ARG A C 1
ATOM 793 O O . ARG A 1 106 ? -0.451 3.169 -1.150 1.00 97.62 106 ARG A O 1
ATOM 800 N N . LEU A 1 107 ? -1.467 1.546 -2.337 1.00 98.38 107 LEU A N 1
ATOM 801 C CA . LEU A 1 107 ? -0.245 0.899 -2.804 1.00 98.38 107 LEU A CA 1
ATOM 802 C C . LEU A 1 107 ? 0.421 1.779 -3.864 1.00 98.38 107 LEU A C 1
ATOM 804 O O . LEU A 1 107 ? -0.241 2.193 -4.805 1.00 98.38 107 LEU A O 1
ATOM 808 N N . GLY A 1 108 ? 1.712 2.076 -3.714 1.00 97.31 108 GLY A N 1
ATOM 809 C CA . GLY A 1 108 ? 2.461 2.850 -4.707 1.00 97.31 108 GLY A CA 1
ATOM 810 C C . GLY A 1 108 ? 1.800 4.183 -5.068 1.00 97.31 108 GLY A C 1
ATOM 811 O O . GLY A 1 108 ? 1.670 4.489 -6.248 1.00 97.31 108 GLY A O 1
ATOM 812 N N . TRP A 1 109 ? 1.335 4.941 -4.069 1.00 96.00 109 TRP A N 1
ATOM 813 C CA . TRP A 1 109 ? 0.648 6.219 -4.287 1.00 96.00 109 TRP A CA 1
ATOM 814 C C . TRP A 1 109 ? 1.488 7.181 -5.145 1.00 96.00 109 TRP A C 1
ATOM 816 O O . TRP A 1 109 ? 2.719 7.131 -5.118 1.00 96.00 109 TRP A O 1
ATOM 826 N N . GLU A 1 110 ? 0.817 8.051 -5.902 1.00 95.38 110 GLU A N 1
ATOM 827 C CA . GLU A 1 110 ? 1.435 9.041 -6.800 1.00 95.38 110 GLU A CA 1
ATOM 828 C C . GLU A 1 110 ? 2.405 8.441 -7.828 1.00 95.38 110 GLU A C 1
ATOM 830 O O . GLU A 1 110 ? 3.368 9.077 -8.250 1.00 95.38 110 GLU A O 1
ATOM 835 N N . PHE A 1 111 ? 2.151 7.211 -8.277 1.00 95.94 111 PHE A N 1
ATOM 836 C CA . PHE A 1 111 ? 2.987 6.531 -9.271 1.00 95.94 111 PHE A CA 1
ATOM 837 C C . PHE A 1 111 ? 3.124 7.283 -10.609 1.00 95.94 111 PHE A C 1
ATOM 839 O O . PHE A 1 111 ? 4.013 6.963 -11.392 1.00 95.94 111 PHE A O 1
ATOM 846 N N . ASN A 1 112 ? 2.257 8.257 -10.902 1.00 95.00 112 ASN A N 1
ATOM 847 C CA . ASN A 1 112 ? 2.350 9.128 -12.079 1.00 95.00 112 ASN A CA 1
ATOM 848 C C . ASN A 1 112 ? 3.332 10.307 -11.904 1.00 95.00 112 ASN A C 1
ATOM 850 O O . ASN A 1 112 ? 3.498 11.092 -12.834 1.00 95.00 112 ASN A O 1
ATOM 854 N N . GLY A 1 113 ? 3.978 10.448 -10.745 1.00 93.38 113 GLY A N 1
ATOM 855 C CA . GLY A 1 113 ? 5.108 11.354 -10.525 1.00 93.38 113 GLY A CA 1
ATOM 856 C C . GLY A 1 113 ? 6.465 10.677 -10.739 1.00 93.38 113 GLY A C 1
ATOM 857 O O . GLY A 1 113 ? 6.545 9.461 -10.915 1.00 93.38 113 GLY A O 1
ATOM 858 N N . ASP A 1 114 ? 7.549 11.450 -10.697 1.00 92.31 114 ASP A N 1
ATOM 859 C CA . ASP A 1 114 ? 8.941 10.987 -10.844 1.00 92.31 114 ASP A CA 1
ATOM 860 C C . ASP A 1 114 ? 9.738 10.968 -9.523 1.00 92.31 114 ASP A C 1
ATOM 862 O O . ASP A 1 114 ? 10.874 10.497 -9.488 1.00 92.31 114 ASP A O 1
ATOM 866 N N . TRP A 1 115 ? 9.135 11.418 -8.421 1.00 92.38 115 TRP A N 1
ATOM 867 C CA . TRP A 1 115 ? 9.783 11.553 -7.111 1.00 92.38 115 TRP A CA 1
ATOM 868 C C . TRP A 1 115 ? 9.845 10.262 -6.282 1.00 92.38 115 TRP A C 1
ATOM 870 O O . TRP A 1 115 ? 10.577 10.207 -5.292 1.00 92.38 115 TRP A O 1
ATOM 880 N N . PHE A 1 116 ? 9.110 9.211 -6.661 1.00 95.00 116 PHE A N 1
ATOM 881 C CA . PHE A 1 116 ? 9.133 7.924 -5.960 1.00 95.00 116 PHE A CA 1
ATOM 882 C C . PHE A 1 116 ? 9.795 6.810 -6.769 1.00 95.00 116 PHE A C 1
ATOM 884 O O . PHE A 1 116 ? 9.647 6.703 -7.985 1.00 95.00 116 PHE A O 1
ATOM 891 N N . ARG A 1 117 ? 10.454 5.887 -6.055 1.00 95.38 117 ARG A N 1
ATOM 892 C CA . ARG A 1 117 ? 11.123 4.704 -6.633 1.00 95.38 117 ARG A CA 1
ATOM 893 C C . ARG A 1 117 ? 10.163 3.762 -7.370 1.00 95.38 117 ARG A C 1
ATOM 895 O O . ARG A 1 117 ? 10.600 2.972 -8.199 1.00 95.38 117 ARG A O 1
ATOM 902 N N . TRP A 1 118 ? 8.871 3.837 -7.059 1.00 96.31 118 TRP A N 1
ATOM 903 C CA . TRP A 1 118 ? 7.801 3.080 -7.710 1.00 96.31 118 TRP A CA 1
ATOM 904 C C . TRP A 1 118 ? 7.071 3.871 -8.803 1.00 96.31 118 TRP A C 1
ATOM 906 O O . TRP A 1 118 ? 5.955 3.509 -9.167 1.00 96.31 118 TRP A O 1
ATOM 916 N N . SER A 1 119 ? 7.678 4.944 -9.322 1.00 96.00 119 SER A N 1
ATOM 917 C CA .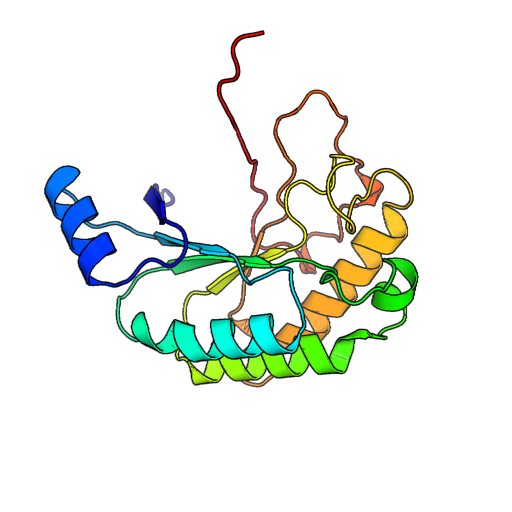 SER A 1 119 ? 7.151 5.674 -10.476 1.00 96.00 119 SER A CA 1
ATOM 918 C C . SER A 1 119 ? 6.847 4.723 -11.637 1.00 96.00 119 SER A C 1
ATOM 920 O O . SER A 1 119 ? 7.701 3.950 -12.077 1.00 96.00 119 SER A O 1
ATOM 922 N N . ALA A 1 120 ? 5.629 4.816 -12.159 1.00 96.38 120 ALA A N 1
ATOM 923 C CA . ALA A 1 120 ? 5.169 4.075 -13.323 1.00 96.38 120 ALA A CA 1
ATOM 924 C C . ALA A 1 120 ? 5.495 4.791 -14.643 1.00 96.38 120 ALA A C 1
ATOM 926 O O . ALA A 1 120 ? 5.174 4.261 -15.700 1.00 96.38 120 ALA A O 1
ATOM 927 N N . LEU A 1 121 ? 6.109 5.982 -14.617 1.00 94.38 121 LEU A N 1
ATOM 928 C CA . LEU A 1 121 ? 6.374 6.762 -15.832 1.00 94.38 121 LEU A CA 1
ATOM 929 C C . LEU A 1 121 ? 7.286 6.023 -16.817 1.00 94.38 121 LEU A C 1
ATOM 931 O O . LEU A 1 121 ? 7.085 6.103 -18.024 1.00 94.38 121 LEU A O 1
ATOM 935 N N . ARG A 1 122 ? 8.286 5.297 -16.301 1.00 93.12 122 ARG A N 1
ATOM 936 C CA . ARG A 1 122 ? 9.257 4.570 -17.133 1.00 93.12 122 ARG A CA 1
ATOM 937 C C . ARG A 1 122 ? 8.768 3.192 -17.565 1.00 93.12 122 ARG A C 1
ATOM 939 O O . ARG A 1 122 ? 9.070 2.770 -18.673 1.00 93.12 122 ARG A O 1
ATOM 946 N N . ASP A 1 123 ? 8.060 2.489 -16.685 1.00 96.75 123 ASP A N 1
ATOM 947 C CA . ASP A 1 123 ? 7.591 1.126 -16.944 1.00 96.75 123 ASP A CA 1
ATOM 948 C C . ASP A 1 123 ? 6.227 0.871 -16.276 1.00 96.75 123 ASP A C 1
ATOM 950 O O . ASP A 1 123 ? 6.135 0.246 -15.209 1.00 96.75 123 ASP A O 1
ATOM 954 N N . PRO A 1 124 ? 5.140 1.372 -16.886 1.00 97.31 124 PRO A N 1
ATOM 955 C CA . PRO A 1 124 ? 3.803 1.211 -16.331 1.00 97.31 124 PRO A CA 1
ATOM 956 C C . PRO A 1 124 ? 3.331 -0.250 -16.351 1.00 97.31 124 PRO A C 1
ATOM 958 O O . PRO A 1 124 ? 2.581 -0.668 -15.470 1.00 97.31 124 PRO A O 1
ATOM 961 N N . ASN A 1 125 ? 3.828 -1.069 -17.284 1.00 98.44 125 ASN A N 1
ATOM 962 C CA . ASN A 1 125 ? 3.493 -2.492 -17.349 1.00 98.44 125 ASN A CA 1
ATOM 963 C C . ASN A 1 125 ? 4.116 -3.283 -16.189 1.00 98.44 125 ASN A C 1
ATOM 965 O O . ASN A 1 125 ? 3.455 -4.156 -15.608 1.00 98.44 125 ASN A O 1
ATOM 969 N N . ALA A 1 126 ? 5.364 -2.983 -15.812 1.00 98.56 126 ALA A N 1
ATOM 970 C CA . ALA A 1 126 ? 5.978 -3.568 -14.623 1.00 98.56 126 ALA A CA 1
ATOM 971 C C . ALA A 1 126 ? 5.281 -3.101 -13.343 1.00 98.56 126 ALA A C 1
ATOM 973 O O . ALA A 1 126 ? 5.067 -3.925 -12.454 1.00 98.56 126 ALA A O 1
ATOM 974 N N . PHE A 1 127 ? 4.859 -1.832 -13.266 1.00 98.69 127 PHE A N 1
ATOM 975 C CA . PHE A 1 127 ? 4.032 -1.343 -12.158 1.00 98.69 127 PHE A CA 1
ATOM 976 C C . PHE A 1 127 ? 2.748 -2.172 -12.014 1.00 98.69 127 PHE A C 1
ATOM 978 O O . PHE A 1 127 ? 2.510 -2.759 -10.958 1.00 98.69 127 PHE A O 1
ATOM 985 N N . ALA A 1 128 ? 1.956 -2.297 -13.085 1.00 98.88 128 ALA A N 1
ATOM 986 C CA . ALA A 1 128 ? 0.706 -3.059 -13.073 1.00 98.88 128 ALA A CA 1
ATOM 987 C C . ALA A 1 128 ? 0.934 -4.546 -12.749 1.00 98.88 128 ALA A C 1
ATOM 989 O O . ALA A 1 128 ? 0.158 -5.175 -12.028 1.00 98.88 128 ALA A O 1
ATOM 990 N N . SER A 1 129 ? 2.016 -5.138 -13.254 1.00 98.88 129 SER A N 1
ATOM 991 C CA . SER A 1 129 ? 2.353 -6.540 -12.984 1.00 98.88 129 SER A CA 1
ATOM 992 C C . SER A 1 129 ? 2.783 -6.761 -11.536 1.00 98.88 129 SER A C 1
ATOM 994 O O . SER A 1 129 ? 2.315 -7.705 -10.897 1.00 98.88 129 SER A O 1
ATOM 996 N N . PHE A 1 130 ? 3.596 -5.863 -10.982 1.00 98.81 130 PHE A N 1
ATOM 997 C CA . PHE A 1 130 ? 3.984 -5.923 -9.579 1.00 98.81 130 PHE A CA 1
ATOM 998 C C . PHE A 1 130 ? 2.790 -5.658 -8.653 1.00 98.81 130 PHE A C 1
ATOM 1000 O O . PHE A 1 130 ? 2.601 -6.392 -7.687 1.00 98.81 130 PHE A O 1
ATOM 1007 N N . TRP A 1 131 ? 1.908 -4.713 -8.991 1.00 98.88 131 TRP A N 1
ATOM 1008 C CA . TRP A 1 131 ? 0.645 -4.503 -8.277 1.00 98.88 131 TRP A CA 1
ATOM 1009 C C . TRP A 1 131 ? -0.163 -5.796 -8.164 1.00 98.88 131 TRP A C 1
ATOM 1011 O O . TRP A 1 131 ? -0.519 -6.217 -7.064 1.00 98.88 131 TRP A O 1
ATOM 1021 N N . ARG A 1 132 ? -0.430 -6.464 -9.296 1.00 98.94 132 ARG A N 1
ATOM 1022 C CA . ARG A 1 132 ? -1.194 -7.723 -9.326 1.00 98.94 132 ARG A CA 1
ATOM 1023 C C . ARG A 1 132 ? -0.550 -8.793 -8.450 1.00 98.94 132 ARG A C 1
ATOM 1025 O O . ARG A 1 132 ? -1.253 -9.480 -7.708 1.00 98.94 132 ARG A O 1
ATOM 1032 N N . ARG A 1 133 ? 0.782 -8.900 -8.500 1.00 98.75 133 ARG A N 1
ATOM 1033 C CA . ARG A 1 133 ? 1.568 -9.819 -7.667 1.00 98.75 133 ARG A CA 1
ATOM 1034 C C . ARG A 1 133 ? 1.347 -9.546 -6.179 1.00 98.75 133 ARG A C 1
ATOM 1036 O O . ARG A 1 133 ? 0.990 -10.462 -5.445 1.00 98.75 133 ARG A O 1
ATOM 1043 N N . ILE A 1 134 ? 1.480 -8.288 -5.757 1.00 98.88 134 ILE A N 1
ATOM 1044 C CA . ILE A 1 134 ? 1.279 -7.859 -4.367 1.00 98.88 134 ILE A CA 1
ATOM 1045 C C . ILE A 1 134 ? -0.136 -8.195 -3.902 1.00 98.88 134 ILE A C 1
ATOM 1047 O O . ILE A 1 134 ? -0.305 -8.858 -2.879 1.00 98.88 134 ILE A O 1
ATOM 1051 N N . VAL A 1 135 ? -1.152 -7.794 -4.670 1.00 98.88 135 VAL A N 1
ATOM 1052 C CA . VAL A 1 135 ? -2.562 -8.024 -4.325 1.00 98.88 135 VAL A CA 1
ATOM 1053 C C . VAL A 1 135 ? -2.861 -9.513 -4.170 1.00 98.88 135 VAL A C 1
ATOM 1055 O O . VAL A 1 135 ? -3.467 -9.909 -3.175 1.00 98.88 135 VAL A O 1
ATOM 1058 N N . ASN A 1 136 ? -2.412 -10.348 -5.110 1.00 98.88 136 ASN A N 1
ATOM 1059 C CA . ASN A 1 136 ? -2.591 -11.799 -5.026 1.00 98.88 136 ASN A CA 1
ATOM 1060 C C . ASN A 1 136 ? -1.906 -12.385 -3.790 1.00 98.88 136 ASN A C 1
ATOM 1062 O O . ASN A 1 136 ? -2.529 -13.128 -3.032 1.00 98.88 136 ASN A O 1
ATOM 1066 N N . THR A 1 137 ? -0.647 -12.016 -3.556 1.00 98.88 137 THR A N 1
ATOM 1067 C CA . THR A 1 137 ? 0.129 -12.487 -2.407 1.00 98.88 137 THR A CA 1
ATOM 1068 C C . THR A 1 137 ? -0.551 -12.120 -1.091 1.00 98.88 137 THR A C 1
ATOM 1070 O O . THR A 1 137 ? -0.745 -12.988 -0.240 1.00 98.88 137 THR A O 1
ATOM 1073 N N . MET A 1 138 ? -0.984 -10.870 -0.927 1.00 98.75 138 MET A N 1
ATOM 1074 C CA . MET A 1 138 ? -1.642 -10.423 0.303 1.00 98.75 138 MET A CA 1
ATOM 1075 C C . MET A 1 138 ? -3.015 -11.079 0.500 1.00 98.75 138 MET A C 1
ATOM 1077 O O . MET A 1 138 ? -3.339 -11.488 1.612 1.00 98.75 138 MET A O 1
ATOM 1081 N N . ARG A 1 139 ? -3.804 -11.247 -0.570 1.00 98.19 139 ARG A N 1
ATOM 1082 C CA . ARG A 1 139 ? -5.111 -11.926 -0.508 1.00 98.19 139 ARG A CA 1
ATOM 1083 C C . ARG A 1 139 ? -5.004 -13.431 -0.244 1.00 98.19 139 ARG A C 1
ATOM 1085 O O . ARG A 1 139 ? -5.970 -14.005 0.246 1.00 98.19 139 ARG A O 1
ATOM 1092 N N . SER A 1 140 ? -3.861 -14.056 -0.544 1.00 98.31 140 SER A N 1
ATOM 1093 C CA . SER A 1 140 ? -3.632 -15.491 -0.303 1.00 98.31 140 SER A CA 1
ATOM 1094 C C . SER A 1 140 ? -3.496 -15.860 1.179 1.00 98.31 140 SER A C 1
ATOM 1096 O O . SER A 1 140 ? -3.646 -17.024 1.545 1.00 98.31 140 SER A O 1
ATOM 1098 N N . VAL A 1 141 ? -3.217 -14.882 2.045 1.00 98.19 141 VAL A N 1
ATOM 1099 C CA . VAL A 1 141 ? -3.109 -15.095 3.491 1.00 98.19 141 VAL A CA 1
ATOM 1100 C C . VAL A 1 141 ? -4.509 -15.279 4.094 1.00 98.19 141 VAL A C 1
ATOM 1102 O O . VAL A 1 141 ? -5.411 -14.512 3.750 1.00 98.19 141 VAL A O 1
ATOM 1105 N N . PRO A 1 142 ? -4.723 -16.231 5.026 1.00 97.50 142 PRO A N 1
ATOM 1106 C CA . PRO A 1 142 ? -5.980 -16.334 5.768 1.00 97.50 142 PRO A CA 1
ATOM 1107 C C . PRO A 1 142 ? -6.375 -14.996 6.413 1.00 97.50 142 PRO A C 1
ATOM 1109 O O . PRO A 1 142 ? -5.594 -14.397 7.146 1.00 97.50 142 PRO A O 1
ATOM 1112 N N . GLY A 1 143 ? -7.577 -14.499 6.105 1.00 95.00 143 GLY A N 1
ATOM 1113 C CA . GLY A 1 143 ? -8.053 -13.171 6.530 1.00 95.00 143 GLY A CA 1
ATOM 1114 C C . GLY A 1 143 ? -7.585 -11.992 5.658 1.00 95.00 143 GLY A C 1
ATOM 1115 O O . GLY A 1 143 ? -8.118 -10.891 5.784 1.00 95.00 143 GLY A O 1
ATOM 1116 N N . GLY A 1 144 ? -6.651 -12.206 4.728 1.00 96.44 144 GLY A N 1
ATOM 1117 C CA . GLY A 1 144 ? -6.097 -11.176 3.844 1.00 96.44 144 GLY A CA 1
ATOM 1118 C C . GLY A 1 144 ? -7.026 -10.742 2.705 1.00 96.44 144 GLY A C 1
ATOM 1119 O O . GLY A 1 144 ? -6.877 -9.643 2.174 1.00 96.44 144 GLY A O 1
ATOM 1120 N N . SER A 1 145 ? -8.035 -11.546 2.349 1.00 96.00 145 SER A N 1
ATOM 1121 C CA . SER A 1 145 ? -9.020 -11.210 1.303 1.00 96.00 145 SER A CA 1
ATOM 1122 C C . SER A 1 145 ? -9.866 -9.966 1.619 1.00 96.00 145 SER A C 1
ATOM 1124 O O . SER A 1 145 ? -10.426 -9.350 0.709 1.00 96.00 145 SER A O 1
ATOM 1126 N N . GLY A 1 146 ? -9.930 -9.564 2.894 1.00 95.19 146 GLY A N 1
ATOM 1127 C CA . GLY A 1 146 ? -10.591 -8.337 3.341 1.00 95.19 146 GLY A CA 1
ATOM 1128 C C . GLY A 1 146 ? -9.808 -7.052 3.049 1.00 95.19 146 GLY A C 1
ATOM 1129 O O . GLY A 1 146 ? -10.401 -5.973 3.071 1.00 95.19 146 GLY A O 1
ATOM 1130 N N . ILE A 1 147 ? -8.509 -7.146 2.741 1.00 97.81 147 ILE A N 1
ATOM 1131 C CA . ILE A 1 147 ? -7.661 -5.987 2.439 1.00 97.81 147 ILE A CA 1
ATOM 1132 C C . ILE A 1 147 ? -8.082 -5.385 1.091 1.00 97.81 147 ILE A C 1
ATOM 1134 O O . ILE A 1 147 ? -8.177 -6.073 0.069 1.00 97.81 147 ILE A O 1
ATOM 1138 N N . LYS A 1 148 ? -8.355 -4.079 1.091 1.00 98.12 148 LYS A N 1
ATOM 1139 C CA . LYS A 1 148 ? -8.746 -3.303 -0.090 1.00 98.12 148 LYS A CA 1
ATOM 1140 C C . LYS A 1 148 ? -7.550 -2.518 -0.624 1.00 98.12 148 LYS A C 1
ATOM 1142 O O . LYS A 1 148 ? -6.703 -2.097 0.155 1.00 98.12 148 LYS A O 1
ATOM 1147 N N . PHE A 1 149 ? -7.497 -2.311 -1.937 1.00 98.56 149 PHE A N 1
ATOM 1148 C CA . PHE A 1 149 ? -6.387 -1.627 -2.602 1.00 98.56 149 PHE A CA 1
ATOM 1149 C C . PHE A 1 149 ? -6.901 -0.411 -3.373 1.00 98.56 149 PHE A C 1
ATOM 1151 O O . PHE A 1 149 ? -7.825 -0.539 -4.176 1.00 98.56 149 PHE A O 1
ATOM 1158 N N . ASP A 1 150 ? -6.312 0.749 -3.100 1.00 97.94 150 ASP A N 1
ATOM 1159 C CA . ASP A 1 150 ? -6.673 2.044 -3.676 1.00 97.94 150 ASP A CA 1
ATOM 1160 C C . ASP A 1 150 ? -5.634 2.458 -4.722 1.00 97.94 150 ASP A C 1
ATOM 1162 O O . ASP A 1 150 ? -4.482 2.733 -4.374 1.00 97.94 150 ASP A O 1
ATOM 1166 N N . TRP A 1 151 ? -6.023 2.461 -5.999 1.00 97.94 151 TRP A N 1
ATOM 1167 C CA . TRP A 1 151 ? -5.172 2.898 -7.109 1.00 97.94 151 TRP A CA 1
ATOM 1168 C C . TRP A 1 151 ? -5.175 4.426 -7.163 1.00 97.94 151 TRP A C 1
ATOM 1170 O O . TRP A 1 151 ? -6.194 5.043 -7.468 1.00 97.94 151 TRP A O 1
ATOM 1180 N N . ASN A 1 152 ? -4.047 5.027 -6.783 1.00 95.69 152 ASN A N 1
ATOM 1181 C CA . ASN A 1 152 ? -4.003 6.396 -6.271 1.00 95.69 152 ASN A CA 1
ATOM 1182 C C . ASN A 1 152 ? -2.961 7.262 -7.007 1.00 95.69 152 ASN A C 1
ATOM 1184 O O . ASN A 1 152 ? -1.845 7.416 -6.506 1.00 95.69 152 ASN A O 1
ATOM 1188 N N . PRO A 1 153 ? -3.267 7.804 -8.200 1.00 93.75 153 PRO A N 1
ATOM 1189 C CA . PRO A 1 153 ? -2.442 8.836 -8.825 1.00 93.75 153 PRO A CA 1
ATOM 1190 C C . PRO A 1 153 ? -2.427 10.145 -8.008 1.00 93.75 153 PRO A C 1
ATOM 1192 O O . PRO A 1 153 ? -3.311 10.414 -7.195 1.00 93.75 153 PRO A O 1
ATOM 1195 N N . GLY A 1 154 ? -1.413 10.977 -8.229 1.00 89.75 154 GLY A N 1
ATOM 1196 C CA . GLY A 1 154 ? -1.379 12.368 -7.781 1.00 89.75 154 GLY A CA 1
ATOM 1197 C C . GLY A 1 154 ? -2.019 13.305 -8.801 1.00 89.75 154 GLY A C 1
ATOM 1198 O O . GLY A 1 154 ? -1.955 13.051 -10.003 1.00 89.75 154 GLY A O 1
ATOM 1199 N N . SER A 1 155 ? -2.582 14.419 -8.333 1.00 78.81 155 SER A N 1
ATOM 1200 C CA . SER A 1 155 ? -3.289 15.418 -9.148 1.00 78.81 155 SER A CA 1
ATOM 1201 C C . SER A 1 155 ? -2.374 16.367 -9.936 1.00 78.81 155 SER A C 1
ATOM 1203 O O . SER A 1 155 ? -2.838 17.410 -10.392 1.00 78.81 155 SER A O 1
ATOM 1205 N N . GLY A 1 156 ? -1.071 16.078 -10.012 1.00 66.81 156 GLY A N 1
ATOM 1206 C CA . GLY A 1 156 ? -0.083 16.927 -10.685 1.00 66.81 156 GLY A CA 1
ATOM 1207 C C . GLY A 1 156 ? -0.262 16.986 -12.213 1.00 66.81 156 GLY A C 1
ATOM 1208 O O . GLY A 1 156 ? -1.126 16.303 -12.759 1.00 66.81 156 GLY A O 1
ATOM 1209 N N . PRO A 1 157 ? 0.585 17.752 -12.932 1.00 54.81 157 PRO A N 1
ATOM 1210 C CA . PRO A 1 157 ? 0.475 17.958 -14.385 1.00 54.81 157 PRO A CA 1
ATOM 1211 C C . PRO A 1 157 ? 0.754 16.697 -15.225 1.00 54.81 157 PRO A C 1
ATOM 1213 O O . PRO A 1 157 ? 0.590 16.714 -16.444 1.00 54.81 157 PRO A O 1
ATOM 1216 N N . SER A 1 158 ? 1.206 15.608 -14.599 1.00 64.31 158 SER A N 1
ATOM 1217 C CA . SER A 1 158 ? 1.630 14.394 -15.291 1.00 64.31 158 SER A CA 1
ATOM 1218 C C . SER A 1 158 ? 0.448 13.499 -15.650 1.00 64.31 158 SER A C 1
ATOM 1220 O O . SER A 1 158 ? -0.314 13.063 -14.780 1.00 64.31 158 SER A 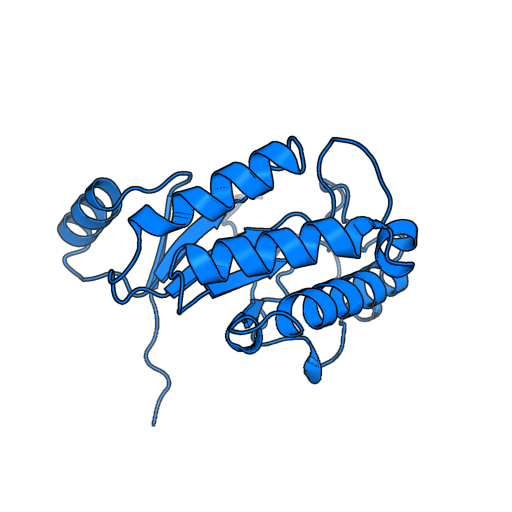O 1
ATOM 1222 N N . PHE A 1 159 ? 0.356 13.163 -16.940 1.00 83.81 159 PHE A N 1
ATOM 1223 C CA . PHE A 1 159 ? -0.560 12.158 -17.473 1.00 83.81 159 PHE A CA 1
ATOM 1224 C C . PHE A 1 159 ? -0.497 10.869 -16.646 1.00 83.81 159 PHE A C 1
ATOM 1226 O O . PHE A 1 159 ? 0.582 10.343 -16.371 1.00 83.81 159 PHE A O 1
ATOM 1233 N N . VAL A 1 160 ? -1.661 10.347 -16.258 1.00 88.06 160 VAL A N 1
ATOM 1234 C CA . VAL A 1 160 ? -1.748 9.060 -15.567 1.00 88.06 160 VAL A CA 1
ATOM 1235 C C . VAL A 1 160 ? -1.511 7.949 -16.594 1.00 88.06 160 VAL A C 1
ATOM 1237 O O . VAL A 1 160 ? -2.340 7.780 -17.492 1.00 88.06 160 VAL A O 1
ATOM 1240 N N . PRO A 1 161 ? -0.418 7.168 -16.499 1.00 88.81 161 PRO A N 1
ATOM 1241 C CA . PRO A 1 161 ? -0.138 6.133 -17.483 1.00 88.81 161 PRO A CA 1
ATOM 1242 C C . PRO A 1 161 ? -1.174 5.011 -17.365 1.00 88.81 161 PRO A C 1
ATOM 1244 O O . PRO A 1 161 ? -1.113 4.198 -16.448 1.00 88.81 161 PRO A O 1
ATOM 1247 N N . LEU A 1 162 ? -2.122 4.938 -18.304 1.00 91.50 162 LEU A N 1
ATOM 1248 C CA . LEU A 1 162 ? -3.217 3.955 -18.263 1.00 91.50 162 LEU A CA 1
ATOM 1249 C C . LEU A 1 162 ? -2.725 2.500 -18.250 1.00 91.50 162 LEU A C 1
ATOM 1251 O O . LEU A 1 162 ? -3.360 1.647 -17.642 1.00 91.50 162 LEU A O 1
ATOM 1255 N N . ALA A 1 163 ? -1.559 2.221 -18.842 1.00 97.19 163 ALA A N 1
ATOM 1256 C CA . ALA A 1 163 ? -0.918 0.904 -18.779 1.00 97.19 163 ALA A CA 1
ATOM 1257 C C . ALA A 1 163 ? -0.510 0.481 -17.349 1.00 97.19 163 ALA A C 1
ATOM 1259 O O . ALA A 1 163 ? -0.247 -0.694 -17.111 1.00 97.19 163 ALA A O 1
ATOM 1260 N N . ALA A 1 164 ? -0.478 1.414 -16.388 1.00 97.31 164 ALA A N 1
ATOM 1261 C CA . ALA A 1 164 ? -0.255 1.132 -14.971 1.00 97.31 164 ALA A CA 1
ATOM 1262 C C . ALA A 1 164 ? -1.526 0.652 -14.254 1.00 97.31 164 ALA A C 1
ATOM 1264 O O . ALA A 1 164 ? -1.461 0.268 -13.084 1.00 97.31 164 ALA A O 1
ATOM 1265 N N . TYR A 1 165 ? -2.684 0.675 -14.922 1.00 98.06 165 TYR A N 1
ATOM 1266 C CA . TYR A 1 165 ? -3.919 0.143 -14.368 1.00 98.06 165 TYR A CA 1
ATOM 1267 C C . TYR A 1 165 ? -3.867 -1.397 -14.335 1.00 98.06 165 TYR A C 1
ATOM 1269 O O . TYR A 1 165 ? -3.741 -2.036 -15.381 1.00 98.06 165 TYR A O 1
ATOM 1277 N N . PRO A 1 166 ? -3.972 -2.031 -13.154 1.00 98.50 166 PRO A N 1
ATOM 1278 C CA . PRO A 1 166 ? -3.777 -3.474 -13.008 1.00 98.50 166 PRO A CA 1
ATOM 1279 C C . PRO A 1 166 ? -5.029 -4.297 -13.354 1.00 98.50 166 PRO A C 1
ATOM 1281 O O . PRO A 1 166 ? -4.965 -5.527 -13.342 1.00 98.50 166 PRO A O 1
ATOM 1284 N N . GLY A 1 167 ? -6.151 -3.637 -13.661 1.00 98.50 167 GLY A N 1
ATOM 1285 C CA . GLY A 1 167 ? -7.453 -4.249 -13.924 1.00 98.50 167 GLY A CA 1
ATOM 1286 C C . GLY A 1 167 ? -8.351 -4.316 -12.686 1.00 98.50 167 GLY A C 1
ATOM 1287 O O . GLY A 1 167 ? -7.877 -4.443 -11.555 1.00 98.50 167 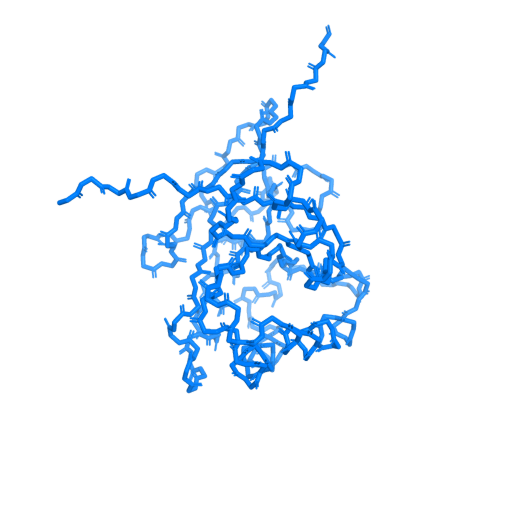GLY A O 1
ATOM 1288 N N . ASP A 1 168 ? -9.664 -4.281 -12.913 1.00 98.31 168 ASP A N 1
ATOM 1289 C CA . ASP A 1 168 ? -10.707 -4.145 -11.882 1.00 98.31 168 ASP A CA 1
ATOM 1290 C C . ASP A 1 168 ? -10.637 -5.220 -10.791 1.00 98.31 168 ASP A C 1
ATOM 1292 O O . ASP A 1 168 ? -10.887 -4.950 -9.620 1.00 98.31 168 ASP A O 1
ATOM 1296 N N . ALA A 1 169 ? -10.214 -6.439 -11.140 1.00 98.31 169 ALA A N 1
ATOM 1297 C CA . ALA A 1 169 ? -10.065 -7.530 -10.178 1.00 98.31 169 ALA A CA 1
ATOM 1298 C C . ALA A 1 169 ? -9.063 -7.208 -9.047 1.00 98.31 169 ALA A C 1
ATOM 1300 O O . ALA A 1 169 ? -9.109 -7.817 -7.973 1.00 98.31 169 ALA A O 1
ATOM 1301 N N . TYR A 1 170 ? -8.162 -6.246 -9.261 1.00 98.69 170 TYR A N 1
ATOM 1302 C CA . TYR A 1 170 ? -7.068 -5.889 -8.358 1.00 98.69 170 TYR A CA 1
ATOM 1303 C C . TYR A 1 170 ? -7.227 -4.512 -7.710 1.00 98.69 170 TYR A C 1
ATOM 1305 O O . TYR A 1 170 ? -6.372 -4.133 -6.907 1.00 98.69 170 TYR A O 1
ATOM 1313 N N . VAL A 1 171 ? -8.297 -3.780 -8.026 1.00 98.56 171 VAL A N 1
ATOM 1314 C CA . VAL A 1 171 ? -8.548 -2.416 -7.547 1.00 98.56 171 VAL A CA 1
ATOM 1315 C C . VAL A 1 171 ? -9.880 -2.381 -6.811 1.00 98.56 171 VAL A C 1
ATOM 1317 O O . VAL A 1 171 ? -10.909 -2.784 -7.337 1.00 98.56 171 VAL A O 1
ATOM 1320 N N . SER A 1 172 ? -9.865 -1.908 -5.568 1.00 97.94 172 SER A N 1
ATOM 1321 C CA . SER A 1 172 ? -11.084 -1.731 -4.770 1.00 97.94 172 SER A CA 1
ATOM 1322 C C . SER A 1 172 ? -11.655 -0.320 -4.886 1.00 97.94 172 SER A C 1
ATOM 1324 O O . SER A 1 172 ? -12.858 -0.131 -4.724 1.00 97.94 172 SER A O 1
ATOM 1326 N N . SER A 1 173 ? -10.787 0.666 -5.102 1.00 97.00 173 SER A N 1
ATOM 1327 C CA . SER A 1 173 ? -11.135 2.073 -5.272 1.00 97.00 173 SER A CA 1
ATOM 1328 C C . SER A 1 173 ? -10.078 2.780 -6.113 1.00 97.00 173 SER A C 1
ATOM 1330 O O . SER A 1 173 ? -8.919 2.366 -6.150 1.00 97.00 173 SER A O 1
ATOM 1332 N N . ILE A 1 174 ? -10.492 3.847 -6.789 1.00 94.94 174 ILE A N 1
ATOM 1333 C CA . ILE A 1 174 ? -9.586 4.797 -7.431 1.00 94.94 174 ILE A CA 1
ATOM 1334 C C . ILE A 1 174 ? -9.589 6.058 -6.572 1.00 94.94 174 ILE A C 1
ATOM 1336 O O . ILE A 1 174 ? -10.653 6.616 -6.295 1.00 94.94 174 ILE A O 1
ATOM 1340 N N . GLY A 1 175 ? -8.405 6.479 -6.143 1.00 91.69 175 GLY A N 1
ATOM 1341 C CA . GLY A 1 175 ? -8.198 7.688 -5.356 1.00 91.69 175 GLY A CA 1
ATOM 1342 C C . GLY A 1 175 ? -7.439 8.755 -6.140 1.00 91.69 175 GLY A C 1
ATOM 1343 O O . GLY A 1 175 ? -7.038 8.546 -7.281 1.00 91.69 175 GLY A O 1
ATOM 1344 N N . MET A 1 176 ? -7.238 9.913 -5.518 1.00 90.06 176 MET A N 1
ATOM 1345 C CA . MET A 1 176 ? -6.400 10.983 -6.057 1.00 90.06 176 MET A CA 1
ATOM 1346 C C . MET A 1 176 ? -5.774 11.762 -4.900 1.00 90.06 176 MET A C 1
ATOM 1348 O O . MET A 1 176 ? -6.493 12.165 -3.983 1.00 90.06 176 MET A O 1
ATOM 1352 N N . ASN A 1 177 ? -4.465 12.006 -4.944 1.00 86.88 177 ASN A N 1
ATOM 1353 C CA . ASN A 1 177 ? -3.821 12.953 -4.030 1.00 86.88 177 ASN A CA 1
ATOM 1354 C C . ASN A 1 177 ? -3.911 14.363 -4.612 1.00 86.88 177 ASN A C 1
ATOM 1356 O O . ASN A 1 177 ? -3.276 14.643 -5.625 1.00 86.88 177 ASN A O 1
ATOM 1360 N N . VAL A 1 178 ? -4.694 15.235 -3.975 1.00 84.94 178 VAL A N 1
ATOM 1361 C CA . VAL A 1 178 ? -4.940 16.608 -4.433 1.00 84.94 178 VAL A CA 1
ATOM 1362 C C . VAL A 1 178 ? -4.359 17.596 -3.432 1.00 84.94 178 VAL A C 1
ATOM 1364 O O . VAL A 1 178 ? -4.679 17.536 -2.246 1.00 84.94 178 VAL A O 1
ATOM 1367 N N . TYR A 1 179 ? -3.531 18.513 -3.920 1.00 83.06 179 TYR A N 1
ATOM 1368 C CA . TYR A 1 179 ? -2.986 19.621 -3.142 1.00 83.06 179 TYR A CA 1
ATOM 1369 C C . TYR A 1 179 ? -3.318 20.926 -3.853 1.00 83.06 179 TYR A C 1
ATOM 1371 O O . TYR A 1 179 ? -3.012 21.062 -5.037 1.00 83.06 179 TYR A O 1
ATOM 1379 N N . ASP A 1 180 ? -3.906 21.876 -3.129 1.00 82.44 180 ASP A N 1
ATOM 1380 C CA . ASP A 1 180 ? -3.978 23.256 -3.598 1.00 82.44 180 ASP A CA 1
ATOM 1381 C C . ASP A 1 180 ? -2.567 23.849 -3.525 1.00 82.44 180 ASP A C 1
ATOM 1383 O O . ASP A 1 180 ? -2.015 24.062 -2.442 1.00 82.44 180 ASP A O 1
ATOM 1387 N N . ARG A 1 181 ? -1.935 23.984 -4.689 1.00 69.31 181 ARG A N 1
ATOM 1388 C CA . ARG A 1 181 ? -0.625 24.607 -4.845 1.00 69.31 181 ARG A CA 1
ATOM 1389 C C . ARG A 1 181 ? -0.869 25.864 -5.659 1.00 69.31 181 ARG A C 1
ATOM 1391 O O . ARG A 1 181 ? -1.290 25.765 -6.808 1.00 69.31 181 ARG A O 1
ATOM 1398 N N . THR A 1 182 ? -0.623 27.028 -5.066 1.00 71.00 182 THR A N 1
ATOM 1399 C CA . THR A 1 182 ? -0.542 28.279 -5.824 1.00 71.00 182 THR A CA 1
ATOM 1400 C C . THR A 1 182 ? 0.515 28.104 -6.910 1.00 71.00 182 THR A C 1
ATOM 1402 O O . THR A 1 182 ? 1.663 27.784 -6.590 1.00 71.00 182 THR A O 1
ATOM 1405 N N . TYR A 1 183 ? 0.099 28.253 -8.165 1.00 56.22 183 TYR A N 1
ATOM 1406 C CA . TYR A 1 183 ? 0.987 28.345 -9.321 1.00 56.22 183 TYR A CA 1
ATOM 1407 C C . TYR A 1 183 ? 1.422 29.793 -9.524 1.00 56.22 183 TYR A C 1
ATOM 1409 O O . TYR A 1 183 ? 0.565 30.686 -9.325 1.00 56.22 183 TYR A O 1
#

pLDDT: mean 90.81, std 12.43, range [37.31, 98.94]

Secondary structure (DSSP, 8-state):
-PPP---EEE-TT--HHHHHHHHHHHTS--SEEEEE--SS-HHHHHHHHHGGGGGTT--PEEEEEE-SS-TT---HHHHHTTTTHHHHHHHHHHHHHHT--SEEEEETTTTTSSSSTT-SSS-HHHHHHHHHHHHHHHHTSTTGGG-EEEE--BSSSS---GGG---GGG-SEE--B------

Sequence (183 aa):
MPASKGMAMFECGSSMSQVASAEQFLGRRLSHIGGFFPQASWSAVHESARGLSRFRNSGRTLSWGMPMLVNDGGTLPQGASGRYDSQYRQLAQEIVAAGAGRMHIRLGWEFNGDWFRWSALRDPNAFASFWRRIVNTMRSVPGGSGIKFDWNPGSGPSFVPLAAYPGDAYVSSIGMNVYDRTY

Radius of gyration: 16.24 Å; chains: 1; bounding box: 46×45×40 Å

Foldseek 3Di:
DPPPDAAEDEDEPDAVVNQVVVCVVVVHHHQEYEYEQALADLVSNLVVLLVLLRCAPVNHAYEYEYELHHPPDDALQCLLVPVCLVSLLSSLVSNVVSNNLRYEYAYNAQLLDDPGRNNCPVPLQSLLSSLVSSQVSSCPHVSSVSYAYEPEHEPDPGDDPPSNNNDPVRHPYYYYHDDPDDD